Protein AF-A0A9E4H4L9-F1 (afdb_monomer_lite)

Foldseek 3Di:
DVVVVVVVVVVVVCVVVVNPCPPPPVPDDDDPPDPLVPQDAQDCPCVPPPVVVVVVVVVLVVVLVVLVVVQVVVCVVDPVNDDDPSVVVSVVVVVVVVVCSRRNHDD

pLDDT: mean 76.99, std 10.45, range [51.66, 93.12]

Structure (mmCIF, N/CA/C/O backbone):
data_AF-A0A9E4H4L9-F1
#
_entry.id   AF-A0A9E4H4L9-F1
#
loop_
_atom_site.group_PDB
_atom_site.id
_atom_site.type_symbol
_atom_site.label_atom_id
_atom_site.label_alt_id
_atom_site.label_comp_id
_atom_site.label_asym_id
_atom_site.label_entity_id
_atom_site.label_seq_id
_atom_site.pdbx_PDB_ins_code
_atom_site.Cartn_x
_atom_site.Cartn_y
_atom_site.Cartn_z
_atom_site.occupancy
_atom_site.B_iso_or_equiv
_atom_site.auth_seq_id
_atom_site.auth_comp_id
_atom_site.auth_asym_id
_atom_site.auth_atom_id
_atom_site.pdbx_PDB_model_num
ATOM 1 N N . MET A 1 1 ? 5.249 14.661 0.788 1.00 60.56 1 MET A N 1
ATOM 2 C CA . MET A 1 1 ? 4.742 16.050 0.908 1.00 60.56 1 MET A CA 1
ATOM 3 C C . MET A 1 1 ? 5.840 17.030 1.327 1.00 60.56 1 MET A C 1
ATOM 5 O O . MET A 1 1 ? 6.148 17.919 0.551 1.00 60.56 1 MET A O 1
ATOM 9 N N . TRP A 1 2 ? 6.515 16.823 2.464 1.00 71.75 2 TRP A N 1
ATOM 10 C CA . TRP A 1 2 ? 7.628 17.680 2.921 1.00 71.75 2 TRP A CA 1
ATOM 11 C C . TRP A 1 2 ? 8.813 17.762 1.954 1.00 71.75 2 TRP A C 1
ATOM 13 O O . TRP A 1 2 ? 9.375 18.833 1.773 1.00 71.75 2 TRP A O 1
ATOM 23 N N . VAL A 1 3 ? 9.145 16.657 1.281 1.00 79.31 3 VAL A N 1
ATOM 24 C CA . VAL A 1 3 ? 10.227 16.626 0.283 1.00 79.31 3 VAL A CA 1
ATOM 25 C C . VAL A 1 3 ? 9.940 17.560 -0.895 1.00 79.31 3 VAL A C 1
ATOM 27 O O . VAL A 1 3 ? 10.846 18.244 -1.343 1.00 79.31 3 VAL A O 1
ATOM 30 N N . VAL A 1 4 ? 8.679 17.650 -1.340 1.00 82.31 4 VAL A N 1
ATOM 31 C CA . VAL A 1 4 ? 8.272 18.540 -2.442 1.00 82.31 4 VAL A CA 1
ATOM 32 C C . VAL A 1 4 ? 8.332 20.000 -2.004 1.00 82.31 4 VAL A C 1
ATOM 34 O O . VAL A 1 4 ? 8.824 20.848 -2.739 1.00 82.31 4 VAL A O 1
ATOM 37 N N . VAL A 1 5 ? 7.877 20.294 -0.783 1.00 86.44 5 VAL A N 1
ATOM 38 C CA . VAL A 1 5 ? 7.965 21.649 -0.221 1.00 86.44 5 VAL A CA 1
ATOM 39 C C . VAL A 1 5 ? 9.429 22.076 -0.116 1.00 86.44 5 VAL A C 1
ATOM 41 O O . VAL A 1 5 ? 9.785 23.142 -0.604 1.00 86.44 5 VAL A O 1
ATOM 44 N N . LEU A 1 6 ? 10.295 21.216 0.428 1.00 87.00 6 LEU A N 1
ATOM 45 C CA . LEU A 1 6 ? 11.726 21.494 0.549 1.00 87.00 6 LEU A CA 1
ATOM 46 C C . LEU A 1 6 ? 12.416 21.632 -0.812 1.00 87.00 6 LEU A C 1
ATOM 48 O O . LEU A 1 6 ? 13.215 22.549 -0.980 1.00 87.00 6 LEU A O 1
ATOM 52 N N . SER A 1 7 ? 12.100 20.776 -1.789 1.00 80.81 7 SER A N 1
ATOM 53 C CA . SER A 1 7 ? 12.706 20.856 -3.121 1.00 80.81 7 SER A CA 1
ATOM 54 C C . SER A 1 7 ? 12.288 22.125 -3.861 1.00 80.81 7 SER A C 1
ATOM 56 O O . SER A 1 7 ? 13.133 22.783 -4.458 1.00 80.81 7 SER A O 1
ATOM 58 N N . VAL A 1 8 ? 11.009 22.510 -3.791 1.00 84.81 8 VAL A N 1
ATOM 59 C CA . VAL A 1 8 ? 10.504 23.731 -4.442 1.00 84.81 8 VAL A CA 1
ATOM 60 C C . VAL A 1 8 ? 11.063 24.982 -3.763 1.00 84.81 8 VAL A C 1
ATOM 62 O O . VAL A 1 8 ? 11.519 25.896 -4.447 1.00 84.81 8 VAL A O 1
ATOM 65 N N . SER A 1 9 ? 11.104 25.017 -2.426 1.00 83.38 9 SER A N 1
ATOM 66 C CA . SER A 1 9 ? 11.711 26.131 -1.687 1.00 83.38 9 SER A CA 1
ATOM 67 C C . SER A 1 9 ? 13.209 26.274 -1.967 1.00 83.38 9 SER A C 1
ATOM 69 O O . SER A 1 9 ? 13.700 27.395 -2.082 1.00 83.38 9 SER A O 1
ATOM 71 N N . TYR A 1 10 ? 13.932 25.160 -2.111 1.00 83.06 10 TYR A N 1
ATOM 72 C CA . TYR A 1 10 ? 15.356 25.168 -2.449 1.00 83.06 10 TYR A CA 1
ATOM 73 C C . TYR A 1 10 ? 15.616 25.736 -3.850 1.00 83.06 10 TYR A C 1
ATOM 75 O O . TYR A 1 10 ? 16.485 26.591 -4.009 1.00 83.06 10 TYR A O 1
ATOM 83 N N . VAL A 1 11 ? 14.820 25.337 -4.847 1.00 81.69 11 VAL A N 1
ATOM 84 C CA . VAL A 1 11 ? 14.922 25.870 -6.217 1.00 81.69 11 VAL A CA 1
ATOM 85 C C . VAL A 1 11 ? 14.697 27.385 -6.238 1.00 81.69 11 VAL A C 1
ATOM 87 O O . VAL A 1 11 ? 15.503 28.111 -6.814 1.00 81.69 11 VAL A O 1
ATOM 90 N N . TYR A 1 12 ? 13.675 27.876 -5.532 1.00 82.25 12 TYR A N 1
ATOM 91 C CA . TYR A 1 12 ? 13.379 29.313 -5.458 1.00 82.25 12 TYR A CA 1
ATOM 92 C C . TYR A 1 12 ? 14.493 30.111 -4.757 1.00 82.25 12 TYR A C 1
ATOM 94 O O . TYR A 1 12 ? 14.801 31.245 -5.124 1.00 82.25 12 TYR A O 1
ATOM 102 N N . TYR A 1 13 ? 15.139 29.507 -3.755 1.00 83.06 13 TYR A N 1
ATOM 103 C CA . TYR A 1 13 ? 16.296 30.096 -3.084 1.00 83.06 13 TYR A CA 1
ATOM 104 C C . TYR A 1 13 ? 17.520 30.180 -4.010 1.00 83.06 13 TYR A C 1
ATOM 106 O O . TYR A 1 13 ? 18.222 31.190 -4.011 1.00 83.06 13 TYR A O 1
ATOM 114 N N . CYS A 1 14 ? 17.774 29.157 -4.828 1.00 76.19 14 CYS A N 1
ATOM 115 C CA . CYS A 1 14 ? 18.853 29.175 -5.820 1.00 76.19 14 CYS A CA 1
ATOM 116 C C . CYS A 1 14 ? 18.616 30.216 -6.926 1.00 76.19 14 CYS A C 1
ATOM 118 O O . CYS A 1 14 ? 19.560 30.906 -7.314 1.00 76.19 14 CYS A O 1
ATOM 120 N N . GLU A 1 15 ? 17.365 30.388 -7.363 1.00 75.75 15 GLU A N 1
ATOM 121 C CA . GLU A 1 15 ? 16.965 31.410 -8.339 1.00 75.75 15 GLU A CA 1
ATOM 122 C C . GLU A 1 15 ? 17.153 32.833 -7.782 1.00 75.75 15 GLU A C 1
ATOM 124 O O . GLU A 1 15 ? 17.720 33.694 -8.455 1.00 75.75 15 GLU A O 1
ATOM 129 N N . PHE A 1 16 ? 16.804 33.059 -6.509 1.00 78.12 16 PHE A N 1
ATOM 130 C 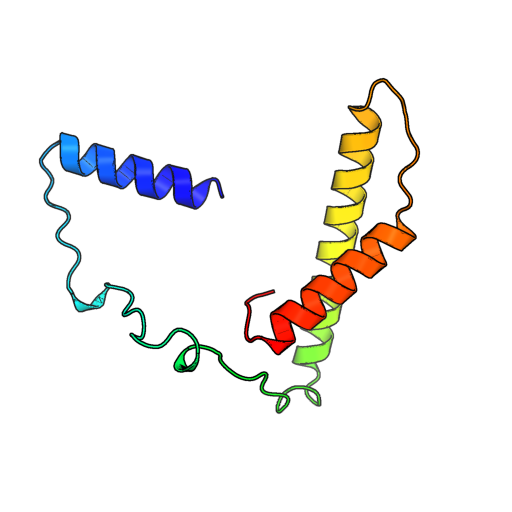CA . PHE A 1 16 ? 17.048 34.332 -5.816 1.00 78.12 16 PHE A CA 1
ATOM 131 C C . PHE A 1 16 ? 18.543 34.678 -5.678 1.00 78.12 16 PHE A C 1
ATOM 133 O O . PHE A 1 16 ? 18.914 35.848 -5.721 1.00 78.12 16 PHE A O 1
ATOM 140 N N . ASN A 1 17 ? 19.416 33.673 -5.546 1.00 79.25 17 ASN A N 1
ATOM 141 C CA . ASN A 1 17 ? 20.872 33.855 -5.477 1.00 79.25 17 ASN A CA 1
ATOM 142 C C . ASN A 1 17 ? 21.550 33.903 -6.863 1.00 79.25 17 ASN A C 1
ATOM 144 O O . ASN A 1 17 ? 22.778 33.919 -6.942 1.00 79.25 17 ASN A O 1
ATOM 148 N N . GLY A 1 18 ? 20.776 33.921 -7.956 1.00 71.62 18 GLY A N 1
ATOM 149 C CA . GLY A 1 18 ? 21.297 34.033 -9.322 1.00 71.62 18 GLY A CA 1
ATOM 150 C C . GLY A 1 18 ? 22.053 32.797 -9.818 1.00 71.62 18 GLY A C 1
ATOM 151 O O . GLY A 1 18 ? 22.796 32.883 -10.794 1.00 71.62 18 GLY A O 1
ATOM 152 N N . ILE A 1 19 ? 21.887 31.645 -9.160 1.00 68.88 19 ILE A N 1
ATOM 153 C CA . ILE A 1 19 ? 22.484 30.381 -9.594 1.00 68.88 19 ILE A CA 1
ATOM 154 C C . ILE A 1 19 ? 21.525 29.755 -10.603 1.00 68.88 19 ILE A C 1
ATOM 156 O O . ILE A 1 19 ? 20.574 29.065 -10.229 1.00 68.88 19 ILE A O 1
ATOM 160 N N . SER A 1 20 ? 21.761 30.012 -11.890 1.00 60.03 20 SER A N 1
ATOM 161 C CA . SER A 1 20 ? 20.926 29.504 -12.975 1.00 60.03 20 SER A CA 1
ATOM 162 C C . SER A 1 20 ? 20.969 27.979 -13.018 1.00 60.03 20 SER A C 1
ATOM 164 O O . SER A 1 20 ? 21.868 27.363 -13.593 1.00 60.03 20 SER A O 1
ATOM 166 N N . THR A 1 21 ? 19.983 27.348 -12.389 1.00 58.53 21 THR A N 1
ATOM 167 C CA . THR A 1 21 ? 19.811 25.897 -12.415 1.00 58.53 21 THR A CA 1
ATOM 168 C C . THR A 1 21 ? 19.072 25.549 -13.702 1.00 58.53 21 THR A C 1
ATOM 170 O O . THR A 1 21 ? 17.903 25.183 -13.705 1.00 58.53 21 THR A O 1
ATOM 173 N N . HIS A 1 22 ? 19.738 25.740 -14.840 1.00 58.50 22 HIS A N 1
ATOM 174 C CA . HIS A 1 22 ? 19.249 25.219 -16.107 1.00 58.50 22 HIS A CA 1
ATOM 175 C C . HIS A 1 22 ? 19.382 23.696 -16.034 1.00 58.50 22 HIS A C 1
ATOM 177 O O . HIS A 1 22 ? 20.472 23.153 -16.221 1.00 58.50 22 HIS A O 1
ATOM 183 N N . LEU A 1 23 ? 18.300 23.003 -15.671 1.00 60.88 23 LEU A N 1
ATOM 184 C CA . LEU A 1 23 ? 18.294 21.548 -15.733 1.00 60.88 23 LEU A CA 1
ATOM 185 C C . LEU A 1 23 ? 18.516 21.142 -17.198 1.00 60.88 23 LEU A C 1
ATOM 187 O O . LEU A 1 23 ? 17.830 21.673 -18.075 1.00 60.88 23 LEU A O 1
ATOM 191 N N . PRO A 1 24 ? 19.462 20.231 -17.488 1.00 61.16 24 PRO A N 1
ATOM 192 C CA . PRO A 1 24 ? 19.622 19.715 -18.836 1.00 61.16 24 PRO A CA 1
ATOM 193 C C . PRO A 1 24 ? 18.295 19.098 -19.287 1.00 61.16 24 PRO A C 1
ATOM 195 O O . PRO A 1 24 ? 17.624 18.410 -18.518 1.00 61.16 24 PRO A O 1
ATOM 198 N N . GLU A 1 25 ? 17.927 19.334 -20.544 1.00 59.53 25 GLU A N 1
ATOM 199 C CA . GLU A 1 25 ? 16.645 18.931 -21.143 1.00 59.53 25 GLU A CA 1
ATOM 200 C C . GLU A 1 25 ? 16.375 17.412 -21.032 1.00 59.53 25 GLU A C 1
ATOM 202 O O . GLU A 1 25 ? 15.236 16.956 -21.080 1.00 59.53 25 GLU A O 1
ATOM 207 N N . SER A 1 26 ? 17.426 16.618 -20.796 1.00 59.41 26 SER A N 1
ATOM 208 C CA . SER A 1 26 ? 17.378 15.178 -20.522 1.00 59.41 26 SER A CA 1
ATOM 209 C C . SER A 1 26 ? 16.836 14.790 -19.138 1.00 59.41 26 SER A C 1
ATOM 211 O O . SER A 1 26 ? 16.454 13.638 -18.951 1.00 59.41 26 SER A O 1
ATOM 213 N N . MET A 1 27 ? 16.794 15.714 -18.172 1.00 58.78 27 MET A N 1
ATOM 214 C CA . MET A 1 27 ? 16.192 15.513 -16.842 1.00 58.78 27 MET A CA 1
ATOM 215 C C . MET A 1 27 ? 14.775 16.085 -16.731 1.00 58.78 27 MET A C 1
ATOM 217 O O . MET A 1 27 ? 14.152 15.988 -15.672 1.00 58.78 27 MET A O 1
ATOM 221 N N . MET A 1 28 ? 14.244 16.678 -17.802 1.00 60.41 28 MET A N 1
ATOM 222 C CA . MET A 1 28 ? 12.868 17.161 -17.816 1.00 60.41 28 MET A CA 1
ATOM 223 C C . MET A 1 28 ? 11.917 15.973 -17.970 1.00 60.41 28 MET A C 1
ATOM 225 O O . MET A 1 28 ? 12.000 15.206 -18.932 1.00 60.41 28 MET A O 1
ATOM 229 N N . VAL A 1 29 ? 10.998 15.819 -17.016 1.00 62.53 29 VAL A N 1
ATOM 230 C CA . VAL A 1 29 ? 9.901 14.853 -17.129 1.00 62.53 29 VAL A CA 1
ATOM 231 C C . VAL A 1 29 ? 9.058 15.270 -18.331 1.00 62.53 29 VAL A C 1
ATOM 233 O O . VAL A 1 29 ? 8.424 16.322 -18.313 1.00 62.53 29 VAL A O 1
ATOM 236 N N . ARG A 1 30 ? 9.078 14.468 -19.399 1.00 61.53 30 ARG A N 1
ATOM 237 C CA . ARG A 1 30 ? 8.219 14.688 -20.564 1.00 61.53 30 ARG A CA 1
ATOM 238 C C . ARG A 1 30 ? 6.805 14.264 -20.196 1.00 61.53 30 ARG A C 1
ATOM 240 O O . ARG A 1 30 ? 6.536 13.071 -20.074 1.00 61.53 30 ARG A O 1
ATOM 247 N N . LEU A 1 31 ? 5.924 15.238 -19.980 1.00 62.19 31 LEU A N 1
ATOM 248 C CA . LEU A 1 31 ? 4.503 14.960 -19.829 1.00 62.19 31 LEU A CA 1
ATOM 249 C C . LEU A 1 31 ? 3.950 14.591 -21.214 1.00 62.19 31 LEU A C 1
ATOM 251 O O . LEU A 1 31 ? 4.145 15.362 -22.152 1.00 62.19 31 LEU A O 1
ATOM 255 N N . PR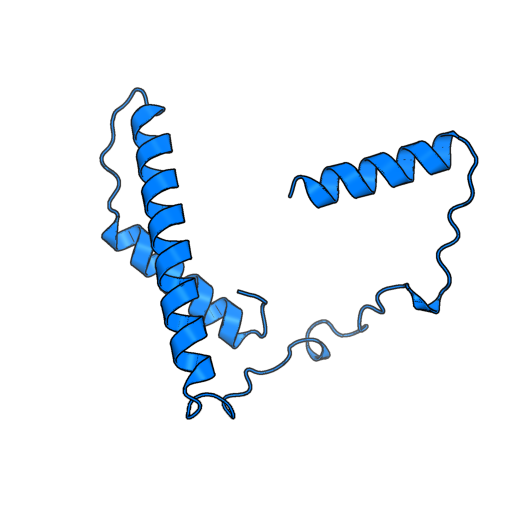O A 1 32 ? 3.308 13.425 -21.377 1.00 57.16 32 PRO A N 1
ATOM 256 C CA . PRO A 1 32 ? 2.599 13.106 -22.609 1.00 57.16 32 PRO A CA 1
ATOM 257 C C . PRO A 1 32 ? 1.446 14.099 -22.817 1.00 57.16 32 PRO A C 1
ATOM 259 O O . PRO A 1 32 ? 0.709 14.395 -21.877 1.00 57.16 32 PRO A O 1
ATOM 262 N N . ASP A 1 33 ? 1.277 14.580 -24.052 1.00 66.38 33 ASP A N 1
ATOM 263 C CA . ASP A 1 33 ? 0.218 15.533 -24.432 1.00 66.38 33 ASP A CA 1
ATOM 264 C C . ASP A 1 33 ? -1.198 14.957 -24.229 1.00 66.38 33 ASP A C 1
ATOM 266 O O . ASP A 1 33 ? -2.173 15.693 -24.079 1.00 66.38 33 ASP A O 1
ATOM 270 N N . GLU A 1 34 ? -1.311 13.626 -24.155 1.00 64.94 34 GLU A N 1
ATOM 271 C CA . GLU A 1 34 ? -2.546 12.911 -23.862 1.00 64.94 34 GLU A CA 1
ATOM 272 C C . GLU A 1 34 ? -2.465 12.191 -22.511 1.00 64.94 34 GLU A C 1
ATOM 274 O O . GLU A 1 34 ? -1.879 11.116 -22.364 1.00 64.94 34 GLU A O 1
ATOM 279 N N . VAL A 1 35 ? -3.151 12.762 -21.521 1.00 63.84 35 VAL A N 1
ATOM 280 C CA . VAL A 1 35 ? -3.314 12.224 -20.156 1.00 63.84 35 VAL A CA 1
ATOM 281 C C . VAL A 1 35 ? -3.882 10.796 -20.147 1.00 63.84 35 VAL A C 1
ATOM 283 O O . VAL A 1 35 ? -3.637 10.026 -19.223 1.00 63.84 35 VAL A O 1
ATOM 286 N N . ILE A 1 36 ? -4.631 10.438 -21.195 1.00 63.47 36 ILE A N 1
ATOM 287 C CA . ILE A 1 36 ? -5.262 9.125 -21.371 1.00 63.47 36 ILE A CA 1
ATOM 288 C C . ILE A 1 36 ? -4.262 8.093 -21.917 1.00 63.47 36 ILE A C 1
ATOM 290 O O . ILE A 1 36 ? -4.310 6.936 -21.511 1.00 63.47 36 ILE A O 1
ATOM 294 N N . GLY A 1 37 ? -3.315 8.498 -22.770 1.00 59.75 37 GLY A N 1
ATOM 295 C CA . GLY A 1 37 ? -2.239 7.626 -23.263 1.00 59.75 37 GLY A CA 1
ATOM 296 C C . GLY A 1 37 ? -1.162 7.329 -22.212 1.00 59.75 37 GLY A C 1
ATOM 297 O O . GLY A 1 37 ? -0.417 6.362 -22.340 1.00 59.75 37 GLY A O 1
ATOM 298 N N . ALA A 1 38 ? -1.108 8.135 -21.148 1.00 61.28 38 ALA A N 1
ATOM 299 C CA . ALA A 1 38 ? -0.226 7.950 -19.996 1.00 61.28 38 ALA A CA 1
ATOM 300 C C . ALA A 1 38 ? -0.718 6.886 -18.997 1.00 61.28 38 ALA A C 1
ATOM 302 O O . ALA A 1 38 ? 0.037 6.483 -18.110 1.00 61.28 38 ALA A O 1
ATOM 303 N N . LEU A 1 39 ? -1.982 6.456 -19.109 1.00 64.81 39 LEU A N 1
ATOM 304 C CA . LEU A 1 39 ? -2.562 5.423 -18.255 1.00 64.81 39 LEU A CA 1
ATOM 305 C C . LEU A 1 39 ? -1.909 4.080 -18.585 1.00 64.81 39 LEU A C 1
ATOM 307 O O . LEU A 1 39 ? -2.259 3.400 -19.550 1.00 64.81 39 LEU A O 1
ATOM 311 N N . THR A 1 40 ? -0.937 3.690 -17.766 1.00 65.81 40 THR A N 1
ATOM 312 C CA . THR A 1 40 ? -0.339 2.361 -17.847 1.00 65.81 40 THR A CA 1
ATOM 313 C C . THR A 1 40 ? -1.343 1.345 -17.313 1.00 65.81 40 THR A C 1
ATOM 315 O O . THR A 1 40 ? -1.708 1.354 -16.142 1.00 65.81 40 THR A O 1
ATOM 318 N N . LEU A 1 41 ? -1.852 0.476 -18.186 1.00 70.19 41 LEU A N 1
ATOM 319 C CA . LEU A 1 41 ? -2.789 -0.563 -17.766 1.00 70.19 41 LEU A CA 1
ATOM 320 C C . LEU A 1 41 ? -2.097 -1.548 -16.807 1.00 70.19 41 LEU A C 1
ATOM 322 O O . LEU A 1 41 ? -0.917 -1.866 -16.998 1.00 70.19 41 LEU A O 1
ATOM 326 N N . PRO A 1 42 ? -2.816 -2.072 -15.799 1.00 68.19 42 PRO A N 1
ATOM 327 C CA . PRO A 1 42 ? -2.247 -3.008 -14.841 1.00 68.19 42 PRO A CA 1
ATOM 328 C C . PRO A 1 42 ? -1.769 -4.281 -15.548 1.00 68.19 42 PRO A C 1
ATOM 330 O O . PRO A 1 42 ? -2.536 -4.986 -16.206 1.00 68.19 42 PRO A O 1
ATOM 333 N N . ASN A 1 43 ? -0.480 -4.590 -15.397 1.00 76.06 43 ASN A N 1
ATOM 334 C CA . ASN A 1 43 ? 0.117 -5.802 -15.942 1.00 76.06 43 ASN A CA 1
ATOM 335 C C . ASN A 1 43 ? 0.089 -6.924 -14.894 1.00 76.06 43 ASN A C 1
ATOM 337 O O . ASN A 1 43 ? 0.863 -6.928 -13.938 1.00 76.06 43 ASN A O 1
ATOM 341 N N . PHE A 1 44 ? -0.784 -7.911 -15.100 1.00 77.88 44 PHE A N 1
ATOM 342 C CA . PHE A 1 44 ? -0.948 -9.047 -14.189 1.00 77.88 44 PHE A CA 1
ATOM 343 C C . PHE A 1 44 ? 0.068 -10.176 -14.391 1.00 77.88 44 PHE A C 1
ATOM 345 O O . PHE A 1 44 ? -0.070 -11.220 -13.768 1.00 77.88 44 PHE A O 1
ATOM 352 N N . SER A 1 45 ? 1.108 -10.012 -15.212 1.00 81.88 45 SER A N 1
ATOM 353 C CA . SER A 1 45 ? 2.086 -11.0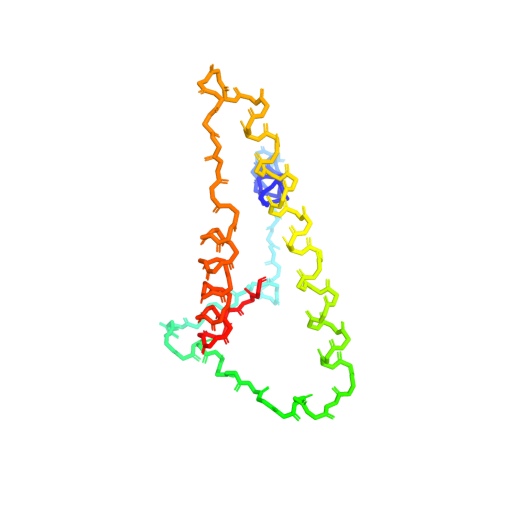78 -15.490 1.00 81.88 45 SER A CA 1
ATOM 354 C C . SER A 1 45 ? 2.732 -11.660 -14.217 1.00 81.88 45 SER A C 1
ATOM 356 O O . SER A 1 45 ? 2.975 -12.862 -14.119 1.00 81.88 45 SER A O 1
ATOM 358 N N . LEU A 1 46 ? 2.924 -10.827 -13.189 1.00 78.88 46 LEU A N 1
ATOM 359 C CA . LEU A 1 46 ? 3.635 -11.180 -11.955 1.00 78.88 46 LEU A CA 1
ATOM 360 C C . LEU A 1 46 ? 2.760 -11.798 -10.852 1.00 78.88 46 LEU A C 1
ATOM 362 O O . LEU A 1 46 ? 3.296 -12.223 -9.833 1.00 78.88 46 LEU A O 1
ATOM 366 N N . TRP A 1 47 ? 1.440 -11.905 -11.037 1.00 84.81 47 TRP A N 1
ATOM 367 C CA . TRP A 1 47 ? 0.511 -12.412 -10.008 1.00 84.81 47 TRP A CA 1
ATOM 368 C C . TRP A 1 47 ? 0.802 -13.845 -9.520 1.00 84.81 47 TRP A C 1
ATOM 370 O O . TRP A 1 47 ? 0.406 -14.225 -8.416 1.00 84.81 47 TRP A O 1
ATOM 380 N N . ARG A 1 48 ? 1.501 -14.649 -10.336 1.00 85.38 48 ARG A N 1
ATOM 381 C CA . ARG A 1 48 ? 1.901 -16.032 -10.021 1.00 85.38 48 ARG A CA 1
ATOM 382 C C . ARG A 1 48 ? 3.277 -16.114 -9.341 1.00 85.38 48 ARG A C 1
ATOM 384 O O . ARG A 1 48 ? 3.688 -17.191 -8.923 1.00 85.38 48 ARG A O 1
ATOM 391 N N . THR A 1 49 ? 3.993 -15.000 -9.222 1.00 88.62 49 THR A N 1
ATOM 392 C CA . THR A 1 49 ? 5.332 -14.953 -8.625 1.00 88.62 49 THR A CA 1
ATOM 393 C C . THR A 1 49 ? 5.232 -14.774 -7.109 1.00 88.62 49 THR A C 1
ATOM 395 O O . THR A 1 49 ? 4.455 -13.953 -6.629 1.00 88.62 49 THR A O 1
ATOM 398 N N . GLY A 1 50 ? 6.052 -15.492 -6.333 1.00 87.31 50 GLY A N 1
ATOM 399 C CA . GLY A 1 50 ? 6.080 -15.353 -4.866 1.00 87.31 50 GLY A CA 1
ATOM 400 C C . GLY A 1 50 ? 6.409 -13.930 -4.389 1.00 87.31 50 GLY A C 1
ATOM 401 O O . GLY A 1 50 ? 5.790 -13.439 -3.451 1.00 87.31 50 GLY A O 1
ATOM 402 N N . MET A 1 51 ? 7.294 -13.233 -5.111 1.00 86.75 51 MET A N 1
ATOM 403 C CA . MET A 1 51 ? 7.677 -11.839 -4.844 1.00 86.75 51 MET A CA 1
ATOM 404 C C . MET A 1 51 ? 6.481 -10.873 -4.853 1.00 86.75 51 MET A C 1
ATOM 406 O O . MET A 1 51 ? 6.449 -9.925 -4.073 1.00 86.75 51 MET A O 1
ATOM 410 N N . PHE A 1 52 ? 5.476 -11.117 -5.703 1.00 87.50 52 PHE A N 1
ATOM 411 C CA . PHE A 1 52 ? 4.273 -10.285 -5.750 1.00 87.50 52 PHE A CA 1
ATOM 412 C C . PHE A 1 52 ? 3.491 -10.367 -4.435 1.00 87.50 52 PHE A C 1
ATOM 414 O O . PHE A 1 52 ? 3.121 -9.343 -3.865 1.00 87.50 52 PHE A O 1
ATOM 421 N N . TRP A 1 53 ? 3.281 -11.581 -3.927 1.00 89.75 53 TRP A N 1
ATOM 422 C CA . TRP A 1 53 ? 2.540 -11.800 -2.687 1.00 89.75 53 TRP A CA 1
ATOM 423 C C . TRP A 1 53 ? 3.307 -11.319 -1.457 1.00 89.75 53 TRP A C 1
ATOM 425 O O . TRP A 1 53 ? 2.699 -10.752 -0.553 1.00 89.75 53 TRP A O 1
ATOM 435 N N . GLU A 1 54 ? 4.632 -11.471 -1.440 1.00 91.69 54 GLU A N 1
ATOM 436 C CA . GLU A 1 54 ? 5.486 -10.931 -0.378 1.00 91.69 54 GLU A CA 1
ATOM 437 C C . GLU A 1 54 ? 5.373 -9.401 -0.284 1.00 91.69 54 GLU A C 1
ATOM 439 O O . GLU A 1 54 ? 5.099 -8.856 0.791 1.00 91.69 54 GLU A O 1
ATOM 444 N N . ALA A 1 55 ? 5.499 -8.707 -1.419 1.00 89.75 55 ALA A N 1
ATOM 445 C CA . ALA A 1 55 ? 5.339 -7.258 -1.480 1.00 89.75 55 ALA A CA 1
ATOM 446 C C . ALA A 1 55 ? 3.913 -6.828 -1.097 1.00 89.75 55 ALA A C 1
ATOM 448 O O . ALA A 1 55 ? 3.745 -5.921 -0.281 1.00 89.75 55 ALA A O 1
ATOM 449 N N . ALA A 1 56 ? 2.887 -7.506 -1.623 1.00 88.06 56 ALA A N 1
ATOM 450 C CA . ALA A 1 56 ? 1.488 -7.186 -1.347 1.00 88.06 56 ALA A CA 1
ATOM 451 C C . ALA A 1 56 ? 1.136 -7.324 0.144 1.00 88.06 56 ALA A C 1
ATOM 453 O O . ALA A 1 56 ? 0.484 -6.442 0.711 1.00 88.06 56 ALA A O 1
ATOM 454 N N . VAL A 1 57 ? 1.589 -8.399 0.799 1.00 91.19 57 VAL A N 1
ATOM 455 C CA . VAL A 1 57 ? 1.365 -8.623 2.237 1.00 91.19 57 VAL A CA 1
ATOM 456 C C . VAL A 1 57 ? 2.102 -7.578 3.068 1.00 91.19 57 VAL A C 1
ATOM 458 O O . VAL A 1 57 ? 1.508 -6.989 3.973 1.00 91.19 57 VAL A O 1
ATOM 461 N N . THR A 1 58 ? 3.367 -7.306 2.740 1.00 93.12 58 THR A N 1
ATOM 462 C CA . THR A 1 58 ? 4.180 -6.314 3.454 1.00 93.12 58 THR A CA 1
ATOM 463 C C . THR A 1 58 ? 3.549 -4.928 3.368 1.00 93.12 58 THR A C 1
ATOM 465 O O . THR A 1 58 ? 3.356 -4.270 4.392 1.00 93.12 58 THR A O 1
ATOM 468 N N . LEU A 1 59 ? 3.149 -4.509 2.166 1.00 89.75 59 LEU A N 1
ATOM 469 C CA . LEU A 1 59 ? 2.536 -3.204 1.946 1.00 89.75 59 LEU A CA 1
ATOM 470 C C . LEU A 1 59 ? 1.190 -3.085 2.668 1.00 89.75 59 LEU A C 1
ATOM 472 O O . LEU A 1 59 ? 0.943 -2.095 3.352 1.00 89.75 59 LEU A O 1
ATOM 476 N N . THR A 1 60 ? 0.353 -4.124 2.591 1.00 88.12 60 THR A N 1
ATOM 477 C CA . THR A 1 60 ? -0.948 -4.158 3.280 1.00 88.12 60 THR A CA 1
ATOM 478 C C . THR A 1 60 ? -0.782 -4.046 4.797 1.00 88.12 60 THR A C 1
ATOM 480 O O . THR A 1 60 ? -1.550 -3.335 5.451 1.00 88.12 60 THR A O 1
ATOM 483 N N . LEU A 1 61 ? 0.223 -4.713 5.372 1.00 90.56 61 LEU A N 1
ATOM 484 C CA . LEU A 1 61 ? 0.512 -4.636 6.805 1.00 90.56 61 LEU A CA 1
ATOM 485 C C . LEU A 1 61 ? 0.983 -3.241 7.221 1.00 90.56 61 LEU A C 1
ATOM 487 O O . LEU A 1 61 ? 0.435 -2.682 8.172 1.00 90.56 61 LEU A O 1
ATOM 491 N N . VAL A 1 62 ? 1.956 -2.669 6.507 1.00 91.69 62 VAL A N 1
ATOM 492 C CA . VAL A 1 62 ? 2.478 -1.323 6.795 1.00 91.69 62 VAL A CA 1
ATOM 493 C C . VAL A 1 62 ? 1.355 -0.288 6.715 1.00 91.69 62 VAL A C 1
ATOM 495 O O . VAL A 1 62 ? 1.146 0.465 7.666 1.00 91.69 62 VAL A O 1
ATOM 498 N N . ALA A 1 63 ? 0.569 -0.327 5.640 1.00 86.38 63 ALA A N 1
ATOM 499 C CA . ALA A 1 63 ? -0.552 0.577 5.416 1.00 86.38 63 ALA A CA 1
ATOM 500 C C . ALA A 1 63 ? -1.649 0.443 6.492 1.00 86.38 63 ALA A C 1
ATOM 502 O O . ALA A 1 63 ? -2.185 1.441 6.976 1.00 86.38 63 ALA A O 1
ATOM 503 N N . SER A 1 64 ? -1.949 -0.786 6.931 1.00 87.31 64 SER A N 1
ATOM 504 C CA . SER A 1 64 ? -2.911 -1.027 8.017 1.00 87.31 64 SER A CA 1
ATOM 505 C C . SER A 1 64 ? -2.426 -0.459 9.352 1.00 87.31 64 SER A C 1
ATOM 507 O O . SER A 1 64 ? -3.211 0.131 10.095 1.00 87.31 64 SER A O 1
ATOM 509 N N . ILE A 1 65 ? -1.136 -0.619 9.670 1.00 90.44 65 ILE A N 1
ATOM 510 C CA . ILE A 1 65 ? -0.542 -0.074 10.899 1.00 90.44 65 ILE A CA 1
ATOM 511 C C . ILE A 1 65 ? -0.560 1.454 10.865 1.00 90.44 65 ILE A C 1
ATOM 513 O O . ILE A 1 65 ? -0.925 2.076 11.864 1.00 90.44 65 ILE A O 1
ATOM 517 N N . GLU A 1 66 ? -0.206 2.056 9.732 1.00 88.00 66 GLU A N 1
ATOM 518 C CA . GLU A 1 66 ? -0.219 3.507 9.550 1.00 88.00 66 GLU A CA 1
ATOM 519 C C . GLU A 1 66 ? -1.627 4.092 9.735 1.00 88.00 66 GLU A C 1
ATOM 521 O O . GLU A 1 66 ? -1.805 5.012 10.538 1.00 88.00 66 GLU A O 1
ATOM 526 N N . SER A 1 67 ? -2.640 3.516 9.074 1.00 85.44 67 SER A N 1
ATOM 527 C CA . SER A 1 67 ? -4.045 3.928 9.232 1.00 85.44 67 SER A CA 1
ATOM 528 C C . SER A 1 67 ? -4.499 3.805 10.692 1.00 85.44 67 SER A C 1
ATOM 530 O O . SER A 1 67 ? -5.009 4.770 11.268 1.00 85.44 67 SER A O 1
ATOM 532 N N . LEU A 1 68 ? -4.226 2.673 11.353 1.00 86.25 68 LEU A N 1
ATOM 533 C CA . LEU A 1 68 ? -4.570 2.473 12.766 1.00 86.25 68 LEU A CA 1
ATOM 534 C C . LEU A 1 68 ? -3.882 3.484 13.693 1.00 86.25 68 LEU A C 1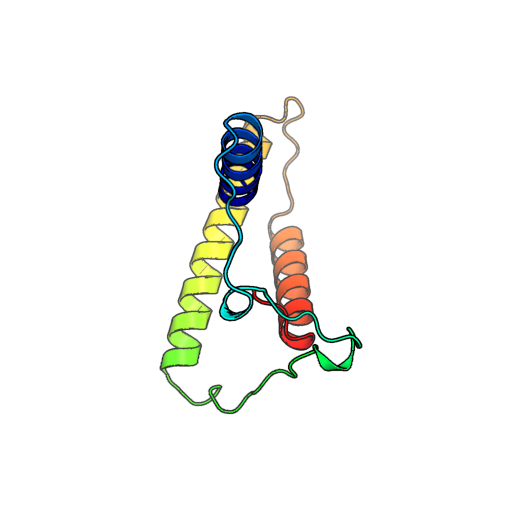
ATOM 536 O O . LEU A 1 68 ? -4.493 3.955 14.659 1.00 86.25 68 LEU A O 1
ATOM 540 N N . LEU A 1 69 ? -2.612 3.803 13.434 1.00 87.06 69 LEU A N 1
ATOM 541 C CA . LEU A 1 69 ? -1.848 4.762 14.227 1.00 87.06 69 LEU A CA 1
ATOM 542 C C . LEU A 1 69 ? -2.381 6.186 14.028 1.00 87.06 69 LEU A C 1
ATOM 544 O O . LEU A 1 69 ? -2.547 6.912 15.010 1.00 87.06 69 LEU A O 1
ATOM 548 N N . SER A 1 70 ? -2.711 6.548 12.788 1.00 84.75 70 SER A N 1
ATOM 549 C CA . SER A 1 70 ? -3.326 7.829 12.437 1.00 84.75 70 SER A CA 1
ATOM 550 C C . SER A 1 70 ? -4.681 7.998 13.128 1.00 84.75 70 SER A C 1
ATOM 552 O O . SER A 1 70 ? -4.895 8.987 13.832 1.00 84.75 70 SER A O 1
ATOM 554 N N . VAL A 1 71 ? -5.550 6.982 13.060 1.00 84.94 71 VAL A N 1
ATOM 555 C CA . VAL A 1 71 ? -6.849 6.982 13.750 1.00 84.94 71 VAL A CA 1
ATOM 556 C C . VAL A 1 71 ? -6.673 7.150 15.261 1.00 84.94 71 VAL A C 1
ATOM 558 O O . VAL A 1 71 ? -7.323 8.007 15.855 1.00 84.94 71 VAL A O 1
ATOM 561 N N . LYS A 1 72 ? -5.752 6.412 15.896 1.00 83.25 72 LYS A N 1
ATOM 562 C CA . LYS A 1 72 ? -5.478 6.561 17.340 1.00 83.25 72 LYS A CA 1
ATOM 563 C C . LYS A 1 72 ? -4.911 7.932 17.710 1.00 83.25 72 LYS A C 1
ATOM 565 O O . LYS A 1 72 ? -5.200 8.437 18.797 1.00 83.25 72 LYS A O 1
ATOM 570 N N . GLY A 1 73 ? -4.083 8.520 16.848 1.00 84.06 73 GLY A N 1
ATOM 571 C CA . GLY A 1 73 ? -3.560 9.873 17.026 1.00 84.06 73 GLY A CA 1
ATOM 572 C C . GLY A 1 73 ? -4.681 10.910 16.988 1.00 84.06 73 GLY A C 1
ATOM 573 O O . GLY A 1 73 ? -4.797 11.728 17.902 1.00 84.06 73 GLY A O 1
ATOM 574 N N . VAL A 1 74 ? -5.555 10.815 15.985 1.00 82.12 74 VAL A N 1
ATOM 575 C CA . VAL A 1 74 ? -6.725 11.689 15.831 1.00 82.12 74 VAL A CA 1
ATOM 576 C C . VAL A 1 74 ? -7.705 11.516 16.992 1.00 82.12 74 VAL A C 1
ATOM 578 O O . VAL A 1 74 ? -8.148 12.512 17.550 1.00 82.12 74 VAL A O 1
ATOM 581 N N . GLU A 1 75 ? -7.986 10.287 17.434 1.00 82.62 75 GLU A N 1
ATOM 582 C CA . GLU A 1 75 ? -8.851 10.034 18.599 1.00 82.62 75 GLU A C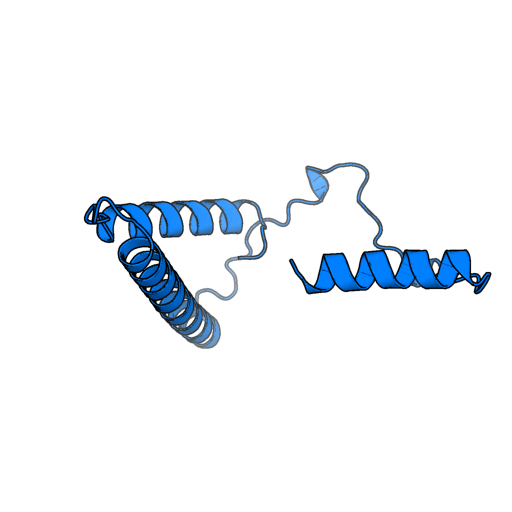A 1
ATOM 583 C C . GLU A 1 75 ? -8.288 10.631 19.900 1.00 82.62 75 GLU A C 1
ATOM 585 O O . GLU A 1 75 ? -9.055 11.044 20.771 1.00 82.62 75 GLU A O 1
ATOM 590 N N . ARG A 1 76 ? -6.957 10.697 20.050 1.00 78.81 76 ARG A N 1
ATOM 591 C CA . ARG A 1 76 ? -6.311 11.363 21.195 1.00 78.81 76 ARG A CA 1
ATOM 592 C C . ARG A 1 76 ? -6.391 12.884 21.134 1.00 78.81 76 ARG A C 1
ATOM 594 O O . ARG A 1 76 ? -6.446 13.516 22.186 1.00 78.81 76 ARG A O 1
ATOM 601 N N . LEU A 1 77 ? -6.355 13.447 19.932 1.00 81.50 77 LEU A N 1
ATOM 602 C CA . LEU A 1 77 ? -6.445 14.886 19.691 1.00 81.50 77 LEU A CA 1
ATOM 603 C C . LEU A 1 77 ? -7.896 15.386 19.663 1.00 81.50 77 LEU A C 1
ATOM 605 O O . LEU A 1 77 ? -8.114 16.568 19.907 1.00 81.50 77 LEU A O 1
ATOM 609 N N . ASP A 1 78 ? -8.879 14.519 19.390 1.00 76.94 78 ASP A N 1
ATOM 610 C CA . ASP A 1 78 ? -10.294 14.891 19.317 1.00 76.94 78 ASP A CA 1
ATOM 611 C C . ASP A 1 78 ? -10.883 15.161 20.720 1.00 76.94 78 ASP A C 1
ATOM 613 O O . ASP A 1 78 ? -11.129 14.219 21.487 1.00 76.94 78 ASP A O 1
ATOM 617 N N . PRO A 1 79 ? -11.213 16.426 21.061 1.00 69.50 79 PRO A N 1
ATOM 618 C CA . PRO A 1 79 ? -11.822 16.765 22.345 1.00 69.50 79 PRO A CA 1
ATOM 619 C C . PRO A 1 79 ? -13.217 16.145 22.529 1.00 69.50 79 PRO A C 1
ATOM 621 O O . PRO A 1 79 ? -13.704 16.070 23.657 1.00 69.50 79 PRO A O 1
ATOM 624 N N . LYS A 1 80 ? -13.869 15.675 21.452 1.00 75.94 80 LYS A N 1
ATOM 6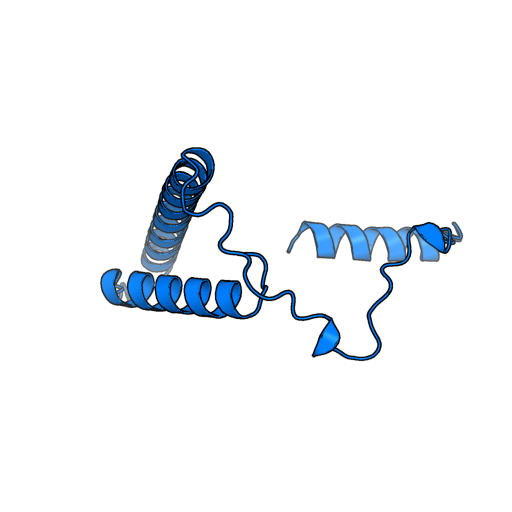25 C CA . LYS A 1 80 ? -15.187 15.019 21.495 1.00 75.94 80 LYS A CA 1
ATOM 626 C C . LYS A 1 80 ? -15.114 13.487 21.597 1.00 75.94 80 LYS A C 1
ATOM 628 O O . LYS A 1 80 ? -16.176 12.866 21.656 1.00 75.94 80 LYS A O 1
ATOM 633 N N . ARG A 1 81 ? -13.911 12.886 21.642 1.00 64.00 81 ARG A N 1
ATOM 634 C CA . ARG A 1 81 ? -13.651 11.432 21.787 1.00 64.00 81 ARG A CA 1
ATOM 635 C C . ARG A 1 81 ? -14.595 10.541 20.969 1.00 64.00 81 ARG A C 1
ATOM 637 O O . ARG A 1 81 ? -15.151 9.562 21.483 1.00 64.00 81 ARG A O 1
ATOM 644 N N . ARG A 1 82 ? -14.826 10.877 19.701 1.00 75.12 82 ARG A N 1
ATOM 645 C CA . ARG A 1 82 ? -15.686 10.048 18.848 1.00 75.12 82 ARG A CA 1
ATOM 646 C C . ARG A 1 82 ? -14.933 8.780 18.473 1.00 75.12 82 ARG A C 1
ATOM 648 O O . ARG A 1 82 ? -13.807 8.848 18.000 1.00 75.12 82 ARG A O 1
ATOM 655 N N . ARG A 1 83 ? -15.572 7.626 18.663 1.00 70.56 83 ARG A N 1
ATOM 656 C CA . ARG A 1 83 ? -15.019 6.344 18.214 1.00 70.56 83 ARG A CA 1
ATOM 657 C C . ARG A 1 83 ? -15.078 6.286 16.694 1.00 70.56 83 ARG A C 1
ATOM 659 O O . ARG A 1 83 ? -16.167 6.407 16.121 1.00 70.56 83 ARG A O 1
ATOM 666 N N . VAL A 1 84 ? -13.939 6.078 16.050 1.00 72.00 84 VAL A N 1
ATOM 667 C CA . VAL A 1 84 ? -13.877 5.904 14.597 1.00 72.00 84 VAL A CA 1
ATOM 668 C C . VAL A 1 84 ? -14.197 4.450 14.244 1.00 72.00 84 VAL A C 1
ATOM 670 O O . VAL A 1 84 ? -13.751 3.508 14.899 1.00 72.00 84 VAL A O 1
ATOM 673 N N . ASN A 1 85 ? -14.997 4.242 13.197 1.00 79.50 85 ASN A N 1
ATOM 674 C CA . ASN A 1 85 ? -15.281 2.901 12.690 1.00 79.50 85 ASN A CA 1
ATOM 675 C C . ASN A 1 85 ? -14.136 2.432 11.779 1.00 79.50 85 ASN A C 1
ATOM 677 O O . ASN A 1 85 ? -14.172 2.637 10.567 1.00 79.50 85 ASN A O 1
ATOM 681 N N . VAL A 1 86 ? -13.144 1.780 12.383 1.00 77.38 86 VAL A N 1
ATOM 682 C CA . VAL A 1 86 ? -11.939 1.259 11.714 1.00 77.38 86 VAL A CA 1
ATOM 683 C C . VAL A 1 86 ? -12.271 0.334 10.536 1.00 77.38 86 VAL A C 1
ATOM 685 O O . VAL A 1 86 ? -11.638 0.413 9.490 1.00 77.38 86 VAL A O 1
ATOM 688 N N . ASN A 1 87 ? -13.312 -0.498 10.647 1.00 81.62 87 ASN A N 1
ATOM 689 C CA . ASN A 1 87 ? -13.701 -1.416 9.568 1.00 81.62 87 ASN A CA 1
ATOM 690 C C . ASN A 1 87 ? -14.207 -0.679 8.321 1.00 81.62 87 ASN A C 1
ATOM 692 O O . ASN A 1 87 ? -14.031 -1.157 7.198 1.00 81.62 87 ASN A O 1
ATOM 696 N N . LYS A 1 88 ? -14.862 0.473 8.507 1.00 81.06 88 LYS A N 1
ATOM 697 C CA . LYS A 1 88 ? -15.328 1.308 7.395 1.00 81.06 88 LYS A CA 1
ATOM 698 C C . LYS A 1 88 ? -14.159 2.014 6.707 1.00 81.06 88 LYS A C 1
ATOM 700 O O . LYS A 1 88 ? -14.171 2.118 5.484 1.00 81.06 88 LYS A O 1
ATOM 705 N N . ASP A 1 89 ? -13.164 2.435 7.483 1.00 80.75 89 ASP A N 1
ATOM 706 C CA . ASP A 1 89 ? -11.949 3.080 6.981 1.00 80.75 89 ASP A CA 1
ATOM 707 C C . ASP A 1 89 ? -11.091 2.106 6.158 1.00 80.75 89 ASP A C 1
ATOM 709 O O . ASP A 1 89 ? -10.790 2.370 4.996 1.00 80.75 89 ASP A O 1
ATOM 713 N N . LEU A 1 90 ? -10.841 0.902 6.686 1.00 82.25 90 LEU A N 1
ATOM 714 C CA . LEU A 1 90 ? -10.103 -0.155 5.980 1.00 82.25 90 LEU A CA 1
ATOM 715 C C . LEU A 1 90 ? -10.751 -0.543 4.644 1.00 82.25 90 LEU A C 1
ATOM 717 O O . LEU A 1 90 ? -10.061 -0.732 3.643 1.00 82.25 90 LEU A O 1
ATOM 721 N N . ARG A 1 91 ? -12.087 -0.641 4.600 1.00 83.50 91 ARG A N 1
ATOM 722 C CA . ARG A 1 91 ? -12.815 -0.920 3.351 1.00 83.50 91 ARG A CA 1
ATOM 723 C C . ARG A 1 91 ? -12.691 0.216 2.339 1.00 83.50 91 ARG A C 1
ATOM 725 O O . ARG A 1 91 ? -12.525 -0.059 1.154 1.00 83.50 91 ARG A O 1
ATOM 732 N N . ALA A 1 92 ? -12.783 1.467 2.789 1.00 84.62 92 ALA A N 1
ATOM 733 C CA . ALA A 1 92 ? -12.635 2.628 1.916 1.00 84.62 92 ALA A CA 1
ATOM 734 C C . ALA A 1 92 ? -11.211 2.717 1.345 1.00 84.62 92 ALA A C 1
ATOM 736 O O . ALA A 1 92 ? -11.044 2.910 0.143 1.00 84.62 92 ALA A O 1
ATOM 737 N N . MET A 1 93 ? -10.202 2.490 2.186 1.00 81.44 93 MET A N 1
ATOM 738 C CA . MET A 1 93 ? -8.793 2.483 1.797 1.00 81.44 93 MET A CA 1
ATOM 739 C C . MET A 1 93 ? -8.471 1.355 0.809 1.00 81.44 93 MET A C 1
ATOM 741 O O . MET A 1 93 ? -7.818 1.601 -0.205 1.00 81.44 93 MET A O 1
ATOM 745 N N . GLY A 1 94 ? -8.980 0.143 1.057 1.00 83.62 94 GLY A N 1
ATOM 746 C CA . GLY A 1 94 ? -8.833 -0.999 0.150 1.00 83.62 94 GLY A CA 1
ATOM 747 C C . GLY A 1 94 ? -9.487 -0.771 -1.216 1.00 83.62 94 GLY A C 1
ATOM 748 O O . GLY A 1 94 ? -8.892 -1.069 -2.248 1.00 83.62 94 GLY A O 1
ATOM 749 N N . LEU A 1 95 ? -10.688 -0.186 -1.248 1.00 86.69 95 LEU A N 1
ATOM 750 C CA . LEU A 1 95 ? -11.343 0.175 -2.510 1.00 86.69 95 LEU A CA 1
ATOM 751 C C . LEU A 1 95 ? -10.578 1.276 -3.255 1.00 86.69 95 LEU A C 1
ATOM 753 O O . LEU A 1 95 ? -10.404 1.179 -4.467 1.00 86.69 95 LEU A O 1
ATOM 757 N N . GLY A 1 96 ? -10.087 2.293 -2.545 1.00 84.12 96 GLY A N 1
ATOM 758 C CA . GLY A 1 96 ? -9.304 3.375 -3.144 1.00 84.12 96 GLY A CA 1
ATOM 759 C C . GLY A 1 96 ? -7.998 2.883 -3.771 1.00 84.12 96 GLY A C 1
ATOM 760 O O . GLY A 1 96 ? -7.688 3.242 -4.905 1.00 84.12 96 GLY A O 1
ATOM 761 N N . THR A 1 97 ? -7.275 2.000 -3.080 1.00 83.50 97 THR A N 1
ATOM 762 C CA . THR A 1 97 ? -6.034 1.398 -3.600 1.00 83.50 97 THR A CA 1
ATOM 763 C C . THR A 1 97 ? -6.291 0.462 -4.779 1.00 83.50 97 THR A C 1
ATOM 765 O O . THR A 1 97 ? -5.536 0.504 -5.749 1.00 83.50 97 THR A O 1
ATOM 768 N N . MET A 1 98 ? -7.380 -0.318 -4.768 1.00 83.38 98 MET A N 1
ATOM 769 C CA . MET A 1 98 ? -7.771 -1.139 -5.924 1.00 83.38 98 MET A CA 1
ATOM 770 C C . MET A 1 98 ? -8.083 -0.291 -7.161 1.00 83.38 98 MET A C 1
ATOM 772 O O . MET A 1 98 ? -7.628 -0.618 -8.255 1.00 83.38 98 MET A O 1
ATOM 776 N N . ILE A 1 99 ? -8.837 0.801 -6.996 1.00 84.44 99 ILE A N 1
ATOM 777 C CA . ILE A 1 99 ? -9.186 1.704 -8.102 1.00 84.44 99 ILE A CA 1
ATOM 778 C C . ILE A 1 99 ? -7.936 2.432 -8.616 1.00 84.44 99 ILE A C 1
ATOM 780 O O . ILE A 1 99 ? -7.742 2.510 -9.827 1.00 84.44 99 ILE A O 1
ATOM 784 N N . SER A 1 100 ? -7.063 2.906 -7.719 1.00 82.00 100 SER A N 1
ATOM 785 C CA . SER A 1 100 ? -5.794 3.550 -8.089 1.00 82.00 100 SER A CA 1
ATOM 786 C C . SER A 1 100 ? -4.900 2.604 -8.895 1.00 82.00 100 SER A C 1
ATOM 788 O O . SER A 1 100 ? -4.469 2.950 -9.993 1.00 82.00 100 SER A O 1
ATOM 790 N N . GLY A 1 101 ? -4.713 1.366 -8.423 1.00 77.81 101 GLY A N 1
ATOM 791 C CA . GLY A 1 101 ? -3.921 0.359 -9.133 1.00 77.81 101 GLY A CA 1
ATOM 792 C C . GLY A 1 101 ? -4.526 -0.056 -10.479 1.00 77.81 101 GLY A C 1
ATOM 793 O O . GLY A 1 101 ? -3.791 -0.319 -11.428 1.00 77.81 101 GLY A O 1
ATOM 794 N N . ALA A 1 102 ? -5.858 -0.069 -10.601 1.00 77.44 102 ALA A N 1
ATOM 795 C CA . ALA A 1 102 ? -6.535 -0.349 -11.869 1.00 77.44 102 ALA A CA 1
ATOM 796 C C . ALA A 1 102 ? -6.345 0.768 -12.911 1.00 77.44 102 ALA A C 1
ATOM 798 O O . ALA A 1 102 ? -6.326 0.490 -14.109 1.00 77.44 102 ALA A O 1
ATOM 799 N N . LEU A 1 103 ? -6.180 2.012 -12.459 1.00 76.94 103 LEU A N 1
ATOM 800 C CA . LEU A 1 103 ? -5.904 3.178 -13.299 1.00 76.94 103 LEU A CA 1
ATOM 801 C C . LEU A 1 103 ? -4.398 3.401 -13.534 1.00 76.94 103 LEU A C 1
ATOM 803 O O . LEU A 1 103 ? -4.012 4.460 -14.009 1.00 76.94 103 LEU A O 1
ATOM 807 N N . GLY A 1 104 ? -3.527 2.445 -13.195 1.00 69.00 104 GLY A N 1
ATOM 808 C CA . GLY A 1 104 ? -2.078 2.617 -13.371 1.00 69.00 104 GLY A CA 1
ATOM 809 C C . GLY A 1 104 ? -1.442 3.609 -12.396 1.00 69.00 104 GLY A C 1
ATOM 810 O O . GLY A 1 104 ? -0.325 4.075 -12.622 1.00 69.00 104 GLY A O 1
ATOM 811 N N . GLY A 1 105 ? -2.151 3.960 -11.322 1.00 64.62 105 GLY A N 1
ATOM 812 C CA . GLY A 1 105 ? -1.627 4.778 -10.241 1.00 64.62 105 GLY A CA 1
ATOM 813 C C . GLY A 1 105 ? -0.570 4.024 -9.437 1.00 64.62 105 GLY A C 1
ATOM 814 O O . GLY A 1 105 ? -0.681 2.820 -9.196 1.00 64.62 105 GLY A O 1
ATOM 815 N N . LEU A 1 106 ? 0.454 4.753 -8.993 1.00 59.31 106 LEU A N 1
ATOM 816 C CA . LEU A 1 106 ? 1.332 4.287 -7.923 1.00 59.31 106 LEU A CA 1
ATOM 817 C C . LEU A 1 106 ? 0.485 4.163 -6.644 1.00 59.31 106 LEU A C 1
ATOM 819 O O . LEU A 1 106 ? -0.296 5.068 -6.341 1.00 59.31 106 LEU A O 1
ATOM 823 N N . MET A 1 107 ? 0.593 3.016 -5.962 1.00 51.66 107 MET A N 1
ATOM 824 C CA . MET A 1 107 ? -0.055 2.769 -4.664 1.00 51.66 107 MET A CA 1
ATOM 825 C C . MET A 1 107 ? 0.317 3.834 -3.634 1.00 51.66 107 MET A C 1
ATOM 827 O O . MET A 1 107 ? 1.498 4.253 -3.623 1.00 51.66 107 MET A O 1
#

Radius of gyration: 20.39 Å; chains: 1; bounding box: 38×50×47 Å

Sequence (107 aa):
MWVVVLSVSYVYYCEFNGISTHLPESMMVRLPDEVIGALTLPNFSLWRTGMFWEAAVTLTLVASIESLLSVKGVERLDPKRRRVNVNKDLRAMGLGTMISGALGGLM

Secondary structure (DSSP, 8-state):
-HHHHHHHHHHHHHHHTT------GGGS----S-TTTT-----GGGGGSHHHHHHHHHHHHHHHHHHHHHHHHHHHH-TT-PPP-HHHHHHHHHHHHHHHHHTT---